Protein AF-Q7RRM2-F1 (afdb_monomer_lite)

InterPro domains:
  IPR007378 Tic22-like [PF04278] (5-130)
  IPR007378 Tic22-like [PTHR33926] (2-140)

Foldseek 3Di:
DEPDVVVVVVVLVVCCVVPVPPPVVPDDDDDDDPVVLVVLQVVLVVVVVVCVVDVVDPDPRDHRDYQEDPVLLVVQVVQDDPVVNVVAGQKKKWWPPDWDDDPNDTDTDIHSDPVVRVVSCVVVVPDDTRMDIDRPVCVVVVVVD

Structure (mmCIF, N/CA/C/O backbone):
data_AF-Q7RRM2-F1
#
_entry.id   AF-Q7RRM2-F1
#
loop_
_atom_site.group_PDB
_atom_site.id
_atom_site.type_symbol
_atom_site.label_atom_id
_atom_site.label_alt_id
_atom_site.label_comp_id
_atom_site.label_asym_id
_atom_site.label_entity_id
_atom_site.label_seq_id
_atom_site.pdbx_PDB_ins_code
_atom_site.Cartn_x
_atom_site.Cartn_y
_atom_site.Cartn_z
_atom_site.occupancy
_atom_site.B_iso_or_equiv
_atom_site.auth_seq_id
_atom_site.auth_comp_id
_atom_site.auth_asym_id
_atom_site.auth_atom_id
_atom_site.pdbx_PDB_model_num
ATOM 1 N N . MET A 1 1 ? 5.636 -0.239 -10.708 1.00 95.94 1 MET A N 1
ATOM 2 C CA . MET A 1 1 ? 4.200 -0.514 -10.466 1.00 95.94 1 MET A CA 1
ATOM 3 C C . MET A 1 1 ? 3.727 0.419 -9.365 1.00 95.94 1 MET A C 1
ATOM 5 O O . MET A 1 1 ? 4.464 0.574 -8.400 1.00 95.94 1 MET A O 1
ATOM 9 N N . PHE A 1 2 ? 2.560 1.048 -9.496 1.00 96.00 2 PHE A N 1
ATOM 10 C CA . PHE A 1 2 ? 2.057 2.030 -8.525 1.00 96.00 2 PHE A CA 1
ATOM 11 C C . PHE A 1 2 ? 0.774 1.527 -7.870 1.00 96.00 2 PHE A C 1
ATOM 13 O O . PHE A 1 2 ? -0.101 1.030 -8.573 1.00 96.00 2 PHE A O 1
ATOM 20 N N . LEU A 1 3 ? 0.660 1.682 -6.547 1.00 94.19 3 LEU A N 1
ATOM 21 C CA . LEU A 1 3 ? -0.600 1.450 -5.830 1.00 94.19 3 LEU A CA 1
ATOM 22 C C . LEU A 1 3 ? -1.598 2.601 -6.019 1.00 94.19 3 LEU A C 1
ATOM 24 O O . LEU A 1 3 ? -2.795 2.393 -5.867 1.00 94.19 3 LEU A O 1
ATOM 28 N N . CYS A 1 4 ? -1.117 3.801 -6.363 1.00 94.69 4 CYS A N 1
ATOM 29 C CA . CYS A 1 4 ? -1.947 4.970 -6.628 1.00 94.69 4 CYS A CA 1
ATOM 30 C C . CYS A 1 4 ? -1.897 5.345 -8.122 1.00 94.69 4 CYS A C 1
ATOM 32 O O . CYS A 1 4 ? -0.810 5.629 -8.637 1.00 94.69 4 CYS A O 1
ATOM 34 N N . PRO A 1 5 ? -3.041 5.402 -8.829 1.00 93.94 5 PRO A N 1
ATOM 35 C CA . PRO A 1 5 ? -3.067 5.748 -10.250 1.00 93.94 5 PRO A CA 1
ATOM 36 C C . PRO A 1 5 ? -2.565 7.172 -10.520 1.00 93.94 5 PRO A C 1
ATOM 38 O O . PRO A 1 5 ? -1.837 7.375 -11.488 1.00 93.94 5 PRO A O 1
ATOM 41 N N . ASN A 1 6 ? -2.843 8.130 -9.628 1.00 94.75 6 ASN A N 1
ATOM 42 C CA . ASN A 1 6 ? -2.397 9.522 -9.780 1.00 94.75 6 ASN A CA 1
ATOM 43 C C . ASN A 1 6 ? -0.86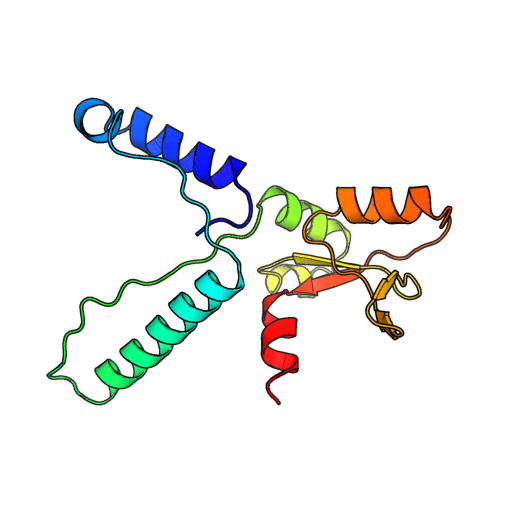4 9.640 -9.790 1.00 94.75 6 ASN A C 1
ATOM 45 O O . ASN A 1 6 ? -0.299 10.514 -10.437 1.00 94.75 6 ASN A O 1
ATOM 49 N N . GLU A 1 7 ? -0.157 8.757 -9.081 1.00 95.12 7 GLU A N 1
ATOM 50 C CA . GLU A 1 7 ? 1.308 8.737 -9.095 1.00 95.12 7 GLU A CA 1
ATOM 51 C C . GLU A 1 7 ? 1.863 8.160 -10.395 1.00 95.12 7 GLU A C 1
ATOM 53 O O . GLU A 1 7 ? 2.869 8.654 -10.904 1.00 95.12 7 GLU A O 1
ATOM 58 N N . ALA A 1 8 ? 1.189 7.151 -10.950 1.00 96.06 8 ALA A N 1
ATOM 59 C CA . ALA A 1 8 ? 1.521 6.625 -12.266 1.00 96.06 8 ALA A CA 1
ATOM 60 C C . ALA A 1 8 ? 1.289 7.683 -13.354 1.00 96.06 8 ALA A C 1
ATOM 62 O O . ALA A 1 8 ? 2.124 7.840 -14.243 1.00 96.06 8 ALA A O 1
ATOM 63 N N . GLU A 1 9 ? 0.193 8.438 -13.256 1.00 95.06 9 GLU A N 1
ATOM 64 C CA . GLU A 1 9 ? -0.119 9.552 -14.151 1.00 95.06 9 GLU A CA 1
ATOM 65 C C . GLU A 1 9 ? 0.905 10.686 -14.033 1.00 95.06 9 GLU A C 1
ATOM 67 O O . GLU A 1 9 ? 1.393 11.185 -15.045 1.00 95.06 9 GLU A O 1
ATOM 72 N N . ASN A 1 10 ? 1.311 11.047 -12.813 1.00 95.38 10 ASN A N 1
ATOM 73 C CA . ASN A 1 10 ? 2.368 12.035 -12.599 1.00 95.38 10 ASN A CA 1
ATOM 74 C C . ASN A 1 10 ? 3.679 11.614 -13.278 1.00 95.38 10 ASN A C 1
ATOM 76 O O . ASN A 1 10 ? 4.267 12.412 -14.007 1.00 95.38 10 ASN A O 1
ATOM 80 N N . MET A 1 11 ? 4.100 10.354 -13.116 1.00 93.38 11 MET A N 1
ATOM 81 C CA . MET A 1 11 ? 5.290 9.831 -13.798 1.00 93.38 11 MET A CA 1
ATOM 82 C C . MET A 1 11 ? 5.124 9.849 -15.326 1.00 93.38 11 MET A C 1
ATOM 84 O O . MET A 1 11 ? 6.045 10.228 -16.046 1.00 93.38 11 MET A O 1
ATOM 88 N N . LEU A 1 12 ? 3.949 9.471 -15.839 1.00 92.25 12 LEU A N 1
ATOM 89 C CA . LEU A 1 12 ? 3.643 9.518 -17.271 1.00 92.25 12 LEU A CA 1
ATOM 90 C C . LEU A 1 12 ? 3.791 10.944 -17.823 1.00 92.25 12 LEU A C 1
ATOM 92 O O . LEU A 1 12 ? 4.444 11.159 -18.844 1.00 92.25 12 LEU A O 1
ATOM 96 N N . ASN A 1 13 ? 3.239 11.925 -17.109 1.00 91.50 13 ASN A N 1
ATOM 97 C CA . ASN A 1 13 ? 3.313 13.338 -17.462 1.00 91.50 13 ASN A CA 1
ATOM 98 C C . ASN A 1 13 ? 4.756 13.863 -17.445 1.00 91.50 13 ASN A C 1
ATOM 100 O O . ASN A 1 13 ? 5.133 14.643 -18.319 1.00 91.50 13 ASN A O 1
ATOM 104 N N . GLU A 1 14 ? 5.584 13.423 -16.496 1.00 92.00 14 GLU A N 1
ATOM 105 C CA . GLU A 1 14 ? 7.017 13.744 -16.458 1.00 92.00 14 GLU A CA 1
ATOM 106 C C . GLU A 1 14 ? 7.780 13.153 -17.658 1.00 92.00 14 GLU A C 1
ATOM 108 O O . GLU A 1 14 ? 8.599 13.844 -18.274 1.00 92.00 14 GLU A O 1
ATOM 113 N N . ILE A 1 15 ? 7.468 11.918 -18.066 1.00 89.75 15 ILE A N 1
ATOM 114 C CA . ILE A 1 15 ? 8.049 11.288 -19.266 1.00 89.75 15 ILE A CA 1
ATOM 115 C C . ILE A 1 15 ? 7.660 12.061 -20.536 1.00 89.75 15 ILE A C 1
ATOM 117 O O . ILE A 1 15 ? 8.503 12.321 -21.396 1.00 89.75 15 ILE A O 1
ATOM 121 N N . ILE A 1 16 ? 6.395 12.474 -20.658 1.00 88.81 16 ILE A N 1
ATOM 122 C CA . ILE A 1 16 ? 5.915 13.266 -21.802 1.00 88.81 16 ILE A CA 1
ATOM 123 C C . ILE A 1 16 ? 6.587 14.641 -21.844 1.00 88.81 16 ILE A C 1
ATOM 125 O O . ILE A 1 16 ? 6.942 15.113 -22.923 1.00 88.81 16 ILE A O 1
ATOM 129 N N . LYS A 1 17 ? 6.774 15.293 -20.692 1.00 88.12 17 LYS A N 1
ATOM 130 C CA . LYS A 1 17 ? 7.449 16.597 -20.613 1.00 88.12 17 LYS A CA 1
ATOM 131 C C . LYS A 1 17 ? 8.921 16.513 -21.017 1.00 88.12 17 LYS A C 1
ATOM 133 O O . LYS A 1 17 ? 9.407 17.421 -21.680 1.00 88.12 17 LYS A O 1
ATOM 138 N N . SER A 1 18 ? 9.608 15.437 -20.640 1.00 86.44 18 SER A N 1
ATOM 139 C CA . SER A 1 18 ? 11.044 15.258 -20.893 1.00 86.44 18 SER A CA 1
ATOM 140 C C . SER A 1 18 ? 11.379 14.755 -22.302 1.00 86.44 18 SER A C 1
ATOM 142 O O . SER A 1 18 ? 12.399 15.158 -22.844 1.00 86.44 18 SER A O 1
ATOM 144 N N . ASN A 1 19 ? 10.531 13.921 -22.922 1.00 76.56 19 ASN A N 1
ATOM 145 C CA . ASN A 1 19 ? 10.798 13.285 -24.226 1.00 76.56 19 ASN A CA 1
ATOM 146 C C . ASN A 1 19 ? 9.560 13.271 -25.150 1.00 76.56 19 ASN A C 1
ATOM 148 O O . ASN A 1 19 ? 9.219 12.264 -25.781 1.00 76.56 19 ASN A O 1
ATOM 152 N N . GLY A 1 20 ? 8.854 14.402 -25.222 1.00 61.50 20 GLY A N 1
ATOM 153 C CA . GLY A 1 20 ? 7.512 14.500 -25.805 1.00 61.50 20 GLY A CA 1
ATOM 154 C C . GLY A 1 20 ? 7.361 14.082 -27.271 1.00 61.50 20 GLY A C 1
ATOM 155 O O . GLY A 1 20 ? 6.280 13.631 -27.640 1.00 61.50 20 GLY A O 1
ATOM 156 N N . MET A 1 21 ? 8.406 14.173 -28.105 1.00 66.25 21 MET A N 1
ATOM 157 C CA . MET A 1 21 ? 8.299 13.794 -29.525 1.00 66.25 21 MET A CA 1
ATOM 158 C C . MET A 1 21 ? 8.240 12.276 -29.758 1.00 66.25 21 MET A C 1
ATOM 160 O O . MET A 1 21 ? 7.554 11.843 -30.677 1.00 66.25 21 MET A O 1
ATOM 164 N N . GLN A 1 22 ? 8.901 11.458 -28.931 1.00 68.00 22 GLN A N 1
ATOM 165 C CA . GLN A 1 22 ? 8.932 9.996 -29.120 1.00 68.00 22 GLN A CA 1
ATOM 166 C C . GLN A 1 22 ? 7.799 9.267 -28.382 1.00 68.00 22 GLN A C 1
ATOM 168 O O . GLN A 1 22 ? 7.344 8.210 -28.822 1.00 68.00 22 GLN A O 1
ATOM 173 N N . ASN A 1 23 ? 7.316 9.836 -27.271 1.00 66.62 23 ASN A N 1
ATOM 174 C CA . ASN A 1 23 ? 6.461 9.103 -26.336 1.00 66.62 23 ASN A CA 1
ATOM 175 C C . ASN A 1 23 ? 4.986 9.526 -26.340 1.00 66.62 23 ASN A C 1
ATOM 177 O O . ASN A 1 23 ? 4.157 8.726 -25.921 1.00 66.62 23 ASN A O 1
ATOM 181 N N . ARG A 1 24 ? 4.617 10.721 -26.833 1.00 67.62 24 ARG A N 1
ATOM 182 C CA . ARG A 1 24 ? 3.261 11.298 -26.657 1.00 67.62 24 ARG A CA 1
ATOM 183 C C . ARG A 1 24 ? 2.088 10.380 -27.025 1.00 67.62 24 ARG A C 1
ATOM 185 O O . ARG A 1 24 ? 1.078 10.435 -26.338 1.00 67.62 24 ARG A O 1
ATOM 192 N N . ASN A 1 25 ? 2.229 9.537 -28.050 1.00 74.81 25 ASN A N 1
ATOM 193 C CA . ASN A 1 25 ? 1.161 8.636 -28.509 1.00 74.81 25 ASN A CA 1
ATOM 194 C C . ASN A 1 25 ? 1.416 7.152 -28.185 1.00 74.81 25 ASN A C 1
ATOM 196 O O . ASN A 1 25 ? 0.591 6.306 -28.518 1.00 74.81 25 ASN A O 1
ATOM 200 N N . ASN A 1 26 ? 2.545 6.830 -27.546 1.00 82.69 26 ASN A N 1
ATOM 201 C CA . ASN A 1 26 ? 3.027 5.453 -27.389 1.00 82.69 26 ASN A CA 1
ATOM 202 C C . ASN A 1 26 ? 3.033 4.963 -25.933 1.00 82.69 26 ASN A C 1
ATOM 204 O O . ASN A 1 26 ? 3.251 3.778 -25.689 1.00 82.69 26 ASN A O 1
ATOM 208 N N . ILE A 1 27 ? 2.791 5.849 -24.962 1.00 87.00 27 ILE A N 1
ATOM 209 C CA . ILE A 1 27 ? 2.745 5.502 -23.537 1.00 87.00 27 ILE A CA 1
ATOM 210 C C . ILE A 1 27 ? 1.330 5.677 -22.986 1.00 87.00 27 ILE A C 1
ATOM 212 O O . ILE A 1 27 ? 0.648 6.658 -23.272 1.00 87.00 27 ILE A O 1
ATOM 216 N N . LYS A 1 28 ? 0.885 4.714 -22.179 1.00 90.62 28 LYS A N 1
ATOM 217 C CA . LYS A 1 28 ? -0.414 4.745 -21.504 1.00 90.62 28 LYS A CA 1
ATOM 218 C C . LYS A 1 28 ? -0.317 4.112 -20.127 1.00 90.62 28 LYS A C 1
ATOM 220 O O . LYS A 1 28 ? 0.575 3.303 -19.868 1.00 90.62 28 LYS A O 1
ATOM 225 N N . LEU A 1 29 ? -1.274 4.437 -19.267 1.00 94.00 29 LEU A N 1
ATOM 226 C CA . LEU A 1 29 ? -1.476 3.693 -18.032 1.00 94.00 29 LEU A CA 1
ATOM 227 C C . LEU A 1 29 ? -2.079 2.324 -18.357 1.00 94.00 29 LEU A C 1
ATOM 229 O O . LEU A 1 29 ? -2.993 2.205 -19.173 1.00 94.00 29 LEU A O 1
ATOM 233 N N . TYR A 1 30 ? -1.552 1.290 -17.712 1.00 95.69 30 TYR A N 1
ATOM 234 C CA . TYR A 1 30 ? -2.065 -0.070 -17.788 1.00 95.69 30 TYR A CA 1
ATOM 235 C C . TYR A 1 30 ? -2.238 -0.601 -16.371 1.00 95.69 30 TYR A C 1
ATOM 237 O O . TYR A 1 30 ? -1.344 -0.447 -15.535 1.00 95.69 30 TYR A O 1
ATOM 245 N N . ASN A 1 31 ? -3.394 -1.197 -16.092 1.00 95.62 31 ASN A N 1
ATOM 246 C CA . ASN A 1 31 ? -3.710 -1.736 -14.781 1.00 95.62 31 ASN A CA 1
ATOM 247 C C . ASN A 1 31 ? -3.410 -3.238 -14.720 1.00 95.62 31 ASN A C 1
ATOM 249 O O . ASN A 1 31 ? -3.757 -4.019 -15.599 1.00 95.62 31 ASN A O 1
ATOM 253 N N . ILE A 1 32 ? -2.780 -3.641 -13.624 1.00 96.69 32 ILE A N 1
ATOM 254 C CA . ILE A 1 32 ? -2.672 -5.035 -13.198 1.00 96.69 32 ILE A CA 1
ATOM 255 C C . ILE A 1 32 ? -3.150 -5.115 -11.753 1.00 96.69 32 ILE A C 1
ATOM 257 O O . ILE A 1 32 ? -3.072 -4.133 -11.014 1.00 96.69 32 ILE A O 1
ATOM 261 N N . ASN A 1 33 ? -3.655 -6.275 -11.344 1.00 95.44 33 ASN A N 1
ATOM 262 C CA . ASN A 1 33 ? -4.057 -6.489 -9.959 1.00 95.44 33 ASN A CA 1
ATOM 263 C C . ASN A 1 33 ? -2.846 -6.835 -9.068 1.00 95.44 33 ASN A C 1
ATOM 265 O O . ASN A 1 33 ? -1.750 -7.147 -9.547 1.00 95.44 33 ASN A O 1
ATOM 269 N N . MET A 1 34 ? -3.057 -6.805 -7.749 1.00 92.88 34 MET A N 1
ATOM 270 C CA . MET A 1 34 ? -1.999 -7.100 -6.779 1.00 92.88 34 MET A CA 1
ATOM 271 C C . MET A 1 34 ? -1.515 -8.549 -6.811 1.00 92.88 34 MET A C 1
ATOM 273 O O . MET A 1 34 ? -0.345 -8.792 -6.524 1.00 92.88 34 MET A O 1
ATOM 277 N N . GLN A 1 35 ? -2.370 -9.495 -7.211 1.00 94.38 35 GLN A N 1
ATOM 278 C CA . GLN A 1 35 ? -1.958 -10.882 -7.417 1.00 94.38 35 GLN A CA 1
ATOM 279 C C . GLN A 1 35 ? -0.879 -10.965 -8.504 1.00 94.38 35 GLN A C 1
ATOM 281 O O . GLN A 1 35 ? 0.196 -11.511 -8.267 1.00 94.38 35 GLN A O 1
ATOM 286 N N . LYS A 1 36 ? -1.117 -10.344 -9.664 1.00 95.81 36 LYS A N 1
ATOM 287 C CA . LYS A 1 36 ? -0.151 -10.343 -10.762 1.00 95.81 36 LYS A CA 1
ATOM 288 C C . LYS A 1 36 ? 1.129 -9.596 -10.397 1.00 95.81 36 LYS A C 1
ATOM 290 O O . LYS A 1 36 ? 2.218 -10.044 -10.743 1.00 95.81 36 LYS A O 1
ATOM 295 N N . ALA A 1 37 ? 1.015 -8.481 -9.674 1.00 94.56 37 ALA A N 1
ATOM 296 C CA . ALA A 1 37 ? 2.179 -7.758 -9.168 1.00 94.56 37 ALA A CA 1
ATOM 297 C C . ALA A 1 37 ? 3.036 -8.633 -8.233 1.00 94.56 37 ALA A C 1
ATOM 299 O O . ALA A 1 37 ? 4.259 -8.641 -8.356 1.00 94.56 37 ALA A O 1
ATOM 300 N N . TYR A 1 38 ? 2.407 -9.403 -7.338 1.00 92.50 38 TYR A N 1
ATOM 301 C CA . TYR A 1 38 ? 3.103 -10.339 -6.454 1.00 92.50 38 TYR A CA 1
ATOM 302 C C . TYR A 1 38 ? 3.811 -11.457 -7.232 1.00 92.50 38 TYR A C 1
ATOM 304 O O . TYR A 1 38 ? 4.977 -11.742 -6.959 1.00 92.50 38 TYR A O 1
ATOM 312 N N . GLU A 1 39 ? 3.151 -12.045 -8.233 1.00 94.19 39 GLU A N 1
ATOM 313 C CA . GLU A 1 39 ? 3.750 -13.062 -9.108 1.00 94.19 39 GLU A CA 1
ATOM 314 C C . GLU A 1 39 ? 5.019 -12.548 -9.802 1.00 94.19 39 GLU A C 1
ATOM 316 O O . GLU A 1 39 ? 6.046 -13.220 -9.754 1.00 94.19 39 GLU A O 1
ATOM 321 N N . LEU A 1 40 ? 4.982 -11.336 -10.369 1.00 94.50 40 LEU A N 1
ATOM 322 C CA . LEU A 1 40 ? 6.130 -10.714 -11.044 1.00 94.50 40 LEU A CA 1
ATOM 323 C C . LEU A 1 40 ? 7.310 -10.462 -10.089 1.00 94.50 40 LEU A C 1
ATOM 325 O O . LEU A 1 40 ? 8.469 -10.686 -10.440 1.00 94.50 40 LEU A O 1
ATOM 329 N N . ILE A 1 41 ? 7.030 -10.011 -8.861 1.00 92.38 41 ILE A N 1
ATOM 330 C CA . ILE A 1 41 ? 8.063 -9.805 -7.833 1.00 92.38 41 ILE A CA 1
ATOM 331 C C . ILE A 1 41 ? 8.669 -11.148 -7.407 1.00 92.38 41 ILE A C 1
ATOM 333 O O . ILE A 1 41 ? 9.887 -11.264 -7.263 1.00 92.38 41 ILE A O 1
ATOM 337 N N . LYS A 1 42 ? 7.836 -12.176 -7.218 1.00 91.31 42 LYS A N 1
ATOM 338 C CA . LYS A 1 42 ? 8.281 -13.521 -6.836 1.00 91.31 42 LYS A CA 1
ATOM 339 C C . LYS A 1 42 ? 9.127 -14.170 -7.933 1.00 91.31 42 LYS A C 1
ATOM 341 O O . LYS A 1 42 ? 10.157 -14.769 -7.628 1.00 91.31 42 LYS A O 1
ATOM 346 N N . GLU A 1 43 ? 8.724 -14.018 -9.191 1.00 91.50 43 GLU A N 1
ATOM 347 C CA . GLU A 1 43 ? 9.471 -14.484 -10.361 1.00 91.50 43 GLU A CA 1
ATOM 348 C C . GLU A 1 43 ? 10.855 -13.830 -10.431 1.00 91.50 43 GLU A C 1
ATOM 350 O O . GLU A 1 43 ? 11.854 -14.538 -10.551 1.00 91.50 43 GLU A O 1
ATOM 355 N N . PHE A 1 44 ? 10.941 -12.507 -10.247 1.00 91.31 44 PHE A N 1
ATOM 356 C CA . PHE A 1 44 ? 12.221 -11.796 -10.159 1.00 91.31 44 PHE A CA 1
ATOM 357 C C . PHE A 1 44 ? 13.154 -12.422 -9.110 1.00 91.31 44 PHE A C 1
ATOM 359 O O . PHE A 1 44 ? 14.316 -12.706 -9.408 1.00 91.31 44 PHE A O 1
ATOM 366 N N . MET A 1 45 ? 12.650 -12.677 -7.896 1.00 89.06 45 MET A N 1
ATOM 367 C CA . MET A 1 45 ? 13.445 -13.272 -6.812 1.00 89.06 45 MET A CA 1
ATOM 368 C C . MET A 1 45 ? 13.933 -14.683 -7.166 1.00 89.06 45 MET A C 1
ATOM 370 O O . MET A 1 45 ? 15.071 -15.043 -6.863 1.00 89.06 45 MET A O 1
ATOM 374 N N . HIS A 1 46 ? 13.090 -15.479 -7.829 1.00 89.75 46 HIS A N 1
ATOM 375 C CA . HIS A 1 46 ? 13.447 -16.820 -8.284 1.00 89.75 46 HIS A CA 1
ATOM 376 C C . HIS A 1 46 ? 14.545 -16.788 -9.355 1.00 89.75 46 HIS A C 1
ATOM 378 O O . HIS A 1 46 ? 15.563 -17.465 -9.209 1.00 89.75 46 HIS A O 1
ATOM 384 N N . LEU A 1 47 ? 14.382 -15.955 -10.387 1.00 88.88 47 LEU A N 1
ATOM 385 C CA . LEU A 1 47 ? 15.364 -15.803 -11.462 1.00 88.88 47 LEU A CA 1
ATOM 386 C C . LEU A 1 47 ? 16.705 -15.282 -10.935 1.00 88.88 47 LEU A C 1
ATOM 388 O O . LEU A 1 47 ? 17.755 -15.756 -11.365 1.00 88.88 47 LEU A O 1
ATOM 392 N N . LYS A 1 48 ? 16.682 -14.362 -9.962 1.00 87.62 48 LYS A N 1
ATOM 393 C CA . LYS A 1 48 ? 17.902 -13.871 -9.306 1.00 87.62 48 LYS A CA 1
ATOM 394 C C . LYS A 1 48 ? 18.623 -14.956 -8.516 1.00 87.62 48 LYS A C 1
ATOM 396 O O . LYS A 1 48 ? 19.849 -15.014 -8.547 1.00 87.62 48 LYS A O 1
ATOM 401 N N . LYS A 1 49 ? 17.884 -15.844 -7.846 1.00 88.06 49 LYS A N 1
ATOM 402 C CA . LYS A 1 49 ? 18.473 -17.001 -7.162 1.00 88.06 49 LYS A CA 1
ATOM 403 C C . LYS A 1 49 ? 19.158 -17.946 -8.155 1.00 88.06 49 LYS A C 1
ATOM 405 O O . LYS A 1 49 ? 20.277 -18.372 -7.891 1.00 88.06 49 LYS A O 1
ATOM 410 N N . LEU A 1 50 ? 18.532 -18.227 -9.297 1.00 86.62 50 LEU A N 1
ATOM 411 C CA . LEU A 1 50 ? 19.124 -19.075 -10.338 1.00 86.62 50 LEU A CA 1
ATOM 412 C C . LEU A 1 50 ? 20.395 -18.462 -10.945 1.00 86.62 50 LEU A C 1
ATOM 414 O O . LEU A 1 50 ? 21.389 -19.166 -11.089 1.00 86.62 50 LEU A O 1
ATOM 418 N N . GLU A 1 51 ? 20.394 -17.157 -11.231 1.00 85.81 51 GLU A N 1
ATOM 419 C CA . GLU A 1 51 ? 21.582 -16.428 -11.709 1.00 85.81 51 GLU A CA 1
ATOM 420 C C . GLU A 1 51 ? 22.735 -16.495 -10.693 1.00 85.81 51 GLU A C 1
ATOM 422 O O . GLU A 1 51 ? 23.882 -16.713 -11.067 1.00 85.81 51 GLU A O 1
ATOM 427 N N . SER A 1 52 ? 22.444 -16.399 -9.389 1.00 84.25 52 SER A N 1
ATOM 428 C CA . SER A 1 52 ? 23.480 -16.529 -8.352 1.00 84.25 52 SER A CA 1
ATOM 429 C C . SER A 1 52 ? 24.078 -17.937 -8.236 1.00 84.25 52 SER A C 1
ATOM 431 O O . SER A 1 52 ? 25.183 -18.090 -7.725 1.00 84.25 52 SER A O 1
ATOM 433 N N . GLN A 1 53 ? 23.350 -18.961 -8.690 1.00 84.44 53 GLN A N 1
ATOM 434 C CA . GLN A 1 53 ? 23.775 -20.362 -8.637 1.00 84.44 53 GLN A CA 1
ATOM 435 C C . GLN A 1 53 ? 24.508 -20.807 -9.910 1.00 84.44 53 GLN A C 1
ATOM 437 O O . GLN A 1 53 ? 25.270 -21.766 -9.848 1.00 84.44 53 GLN A O 1
ATOM 442 N N . ASN A 1 54 ? 24.311 -20.111 -11.034 1.00 78.00 54 ASN A N 1
ATOM 443 C CA . ASN A 1 54 ? 24.952 -20.393 -12.317 1.00 78.00 54 ASN A CA 1
ATOM 444 C C . ASN A 1 54 ? 25.476 -19.093 -12.940 1.00 78.00 54 ASN A C 1
ATOM 446 O O . ASN A 1 54 ? 24.737 -18.383 -13.622 1.00 78.00 54 ASN A O 1
ATOM 450 N N . SER A 1 55 ? 26.768 -18.812 -12.748 1.00 67.31 55 SER A N 1
ATOM 451 C CA . SER A 1 55 ? 27.433 -17.584 -13.217 1.00 67.31 55 SER A CA 1
ATOM 452 C C . SER A 1 55 ? 27.405 -17.380 -14.735 1.00 67.31 55 SER A C 1
ATOM 454 O O . SER A 1 55 ? 27.565 -16.252 -15.201 1.00 67.31 55 SER A O 1
ATOM 456 N N . ASP A 1 56 ? 27.186 -18.450 -15.500 1.00 68.69 56 ASP A N 1
ATOM 457 C CA . ASP A 1 56 ? 27.126 -18.411 -16.964 1.00 68.69 56 ASP A CA 1
ATOM 458 C C . ASP A 1 56 ? 25.757 -17.948 -17.494 1.00 68.69 56 ASP A C 1
ATOM 460 O O . ASP A 1 56 ? 25.620 -17.601 -18.668 1.00 68.69 56 ASP A O 1
ATOM 464 N N . ILE A 1 57 ? 24.734 -17.887 -16.632 1.00 66.88 57 ILE A N 1
ATOM 465 C CA . ILE A 1 57 ? 23.385 -17.447 -16.991 1.00 66.88 57 ILE A CA 1
ATOM 466 C C . ILE A 1 57 ? 23.239 -15.957 -16.660 1.00 66.88 57 ILE A C 1
ATOM 468 O O . ILE A 1 57 ? 22.787 -15.588 -15.579 1.00 66.88 57 ILE A O 1
ATOM 472 N N . LYS A 1 58 ? 23.568 -15.078 -17.614 1.00 67.25 58 LYS A N 1
ATOM 473 C CA . LYS A 1 58 ? 23.178 -13.658 -17.547 1.00 67.25 58 LYS A CA 1
ATOM 474 C C . LYS A 1 58 ? 21.746 -13.492 -18.040 1.00 67.25 58 LYS A C 1
ATOM 476 O O . LYS A 1 58 ? 21.504 -13.318 -19.233 1.00 67.25 58 LYS A O 1
ATOM 481 N N . ASN A 1 59 ? 20.790 -13.529 -17.120 1.00 67.31 59 ASN A N 1
ATOM 482 C CA . ASN A 1 59 ? 19.399 -13.243 -17.448 1.00 67.31 59 ASN A CA 1
ATOM 483 C C . ASN A 1 59 ? 19.176 -11.718 -17.492 1.00 67.31 59 ASN A C 1
ATOM 485 O O . ASN A 1 59 ? 19.564 -10.995 -16.576 1.00 67.31 59 ASN A O 1
A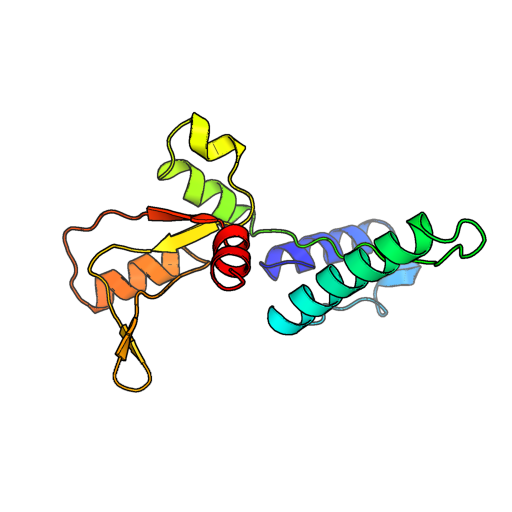TOM 489 N N . ASN A 1 60 ? 18.482 -11.212 -18.517 1.00 77.75 60 ASN A N 1
ATOM 490 C CA . ASN A 1 60 ? 17.957 -9.838 -18.526 1.00 77.75 60 ASN A CA 1
ATOM 491 C C . ASN A 1 60 ? 16.737 -9.753 -17.588 1.00 77.75 60 ASN A C 1
ATOM 493 O O . ASN A 1 60 ? 15.587 -9.738 -18.025 1.00 77.75 60 ASN A O 1
ATOM 497 N N . ILE A 1 61 ? 16.981 -9.776 -16.275 1.00 83.81 61 ILE A N 1
ATOM 498 C CA . ILE A 1 61 ? 15.919 -9.831 -15.264 1.00 83.81 61 ILE A CA 1
ATOM 499 C C . ILE A 1 61 ? 15.399 -8.420 -14.966 1.00 83.81 61 ILE A C 1
ATOM 501 O O . ILE A 1 61 ? 16.139 -7.553 -14.499 1.00 83.81 61 ILE A O 1
ATOM 505 N N . VAL A 1 62 ? 14.097 -8.208 -15.161 1.00 90.38 62 VAL A N 1
ATOM 506 C CA . VAL A 1 62 ? 13.412 -6.958 -14.802 1.00 90.38 62 VAL A CA 1
ATOM 507 C C . VAL A 1 62 ? 13.115 -6.925 -13.303 1.00 90.38 62 VAL A C 1
ATOM 509 O O . VAL A 1 62 ? 12.425 -7.797 -12.777 1.00 90.38 62 VAL A O 1
ATOM 512 N N . TYR A 1 63 ? 13.593 -5.889 -12.609 1.00 91.75 63 TYR A N 1
ATOM 513 C CA . TYR A 1 63 ? 13.227 -5.635 -11.215 1.00 91.75 63 TYR A CA 1
ATOM 514 C C . TYR A 1 63 ? 11.885 -4.902 -11.118 1.00 91.75 63 TYR A C 1
ATOM 516 O O . TYR A 1 63 ? 11.775 -3.700 -11.376 1.00 91.75 63 TYR A O 1
ATOM 524 N N . TRP A 1 64 ? 10.850 -5.629 -10.705 1.00 93.56 64 TRP A N 1
ATOM 525 C CA . TRP A 1 64 ? 9.501 -5.094 -10.545 1.00 93.56 64 TRP A CA 1
ATOM 526 C C . TRP A 1 64 ? 9.340 -4.355 -9.211 1.00 93.56 64 TRP A C 1
ATOM 528 O O . TRP A 1 64 ? 8.942 -4.929 -8.202 1.00 93.56 64 TRP A O 1
ATOM 538 N N . LYS A 1 65 ? 9.615 -3.046 -9.193 1.00 93.25 65 LYS A N 1
ATOM 539 C CA . LYS A 1 65 ? 9.419 -2.217 -7.992 1.00 93.25 65 LYS A CA 1
ATOM 540 C C . LYS A 1 65 ? 7.948 -1.827 -7.804 1.00 93.25 65 LYS A C 1
ATOM 542 O O . LYS A 1 65 ? 7.341 -1.220 -8.697 1.00 93.25 65 LYS A O 1
ATOM 547 N N . LEU A 1 66 ? 7.390 -2.130 -6.632 1.00 93.25 66 LEU A N 1
ATOM 548 C CA . LEU A 1 66 ? 6.084 -1.638 -6.187 1.00 93.25 66 LEU A CA 1
ATOM 549 C C . LEU A 1 66 ? 6.252 -0.319 -5.421 1.00 93.25 66 LEU A C 1
ATOM 551 O O . LEU A 1 66 ? 7.118 -0.211 -4.555 1.00 93.25 66 LEU A O 1
ATOM 555 N N . ILE A 1 67 ? 5.432 0.678 -5.749 1.00 94.81 67 ILE A N 1
ATOM 556 C CA . ILE A 1 67 ? 5.464 2.014 -5.150 1.00 94.81 67 ILE A CA 1
ATOM 557 C C . ILE A 1 67 ? 4.184 2.222 -4.325 1.00 94.81 67 ILE A C 1
ATOM 559 O O . ILE A 1 67 ? 3.091 2.104 -4.892 1.00 94.81 67 ILE A O 1
ATOM 563 N N . PRO A 1 68 ? 4.293 2.498 -3.010 1.00 93.50 68 PRO A N 1
ATOM 564 C CA . PRO A 1 68 ? 3.142 2.821 -2.176 1.00 93.50 68 PRO A CA 1
ATOM 565 C C . PRO A 1 68 ? 2.607 4.216 -2.501 1.00 93.50 68 PRO A C 1
ATOM 567 O O . PRO A 1 68 ? 3.364 5.084 -2.927 1.00 93.50 68 PRO A O 1
ATOM 570 N N . SER A 1 69 ? 1.325 4.447 -2.209 1.00 95.62 69 SER A N 1
ATOM 571 C CA . SER A 1 69 ? 0.736 5.787 -2.277 1.00 95.62 69 SER A CA 1
ATOM 572 C C . SER A 1 69 ? 1.463 6.732 -1.318 1.00 95.62 69 SER A C 1
ATOM 574 O O . SER A 1 69 ? 1.386 6.546 -0.101 1.00 95.62 69 SER A O 1
ATOM 576 N N . LYS A 1 70 ? 2.128 7.776 -1.830 1.00 94.88 70 LYS A N 1
ATOM 577 C CA . LYS A 1 70 ? 2.794 8.811 -1.016 1.00 94.88 70 LYS A CA 1
ATOM 578 C C . LYS A 1 70 ? 1.827 9.459 -0.030 1.00 94.88 70 LYS A C 1
ATOM 580 O O . LYS A 1 70 ? 2.192 9.686 1.121 1.00 94.88 70 LYS A O 1
ATOM 585 N N . ARG A 1 71 ? 0.583 9.716 -0.459 1.00 96.12 71 ARG A N 1
ATOM 586 C CA . ARG A 1 71 ? -0.463 10.287 0.404 1.00 96.12 71 ARG A CA 1
ATOM 587 C C . ARG A 1 71 ? -0.741 9.374 1.595 1.00 96.12 71 ARG A C 1
ATOM 589 O O . ARG A 1 71 ? -0.749 9.837 2.730 1.00 96.12 71 ARG A O 1
ATOM 596 N N . GLN A 1 72 ? -0.917 8.077 1.349 1.00 96.94 72 GLN A N 1
ATOM 597 C CA . GLN A 1 72 ? -1.231 7.133 2.421 1.00 96.94 72 GLN A CA 1
ATOM 598 C C . GLN A 1 72 ? -0.024 6.810 3.297 1.00 96.94 72 GLN A C 1
ATOM 600 O O . GLN A 1 72 ? -0.178 6.667 4.507 1.00 96.94 72 GLN A O 1
ATOM 605 N N . ALA A 1 73 ? 1.184 6.795 2.728 1.00 94.94 73 ALA A N 1
ATOM 606 C CA . ALA A 1 73 ? 2.420 6.742 3.500 1.00 94.94 73 ALA A CA 1
ATOM 607 C C . ALA A 1 73 ? 2.494 7.912 4.490 1.00 94.94 73 ALA A C 1
ATOM 609 O O . ALA A 1 73 ? 2.714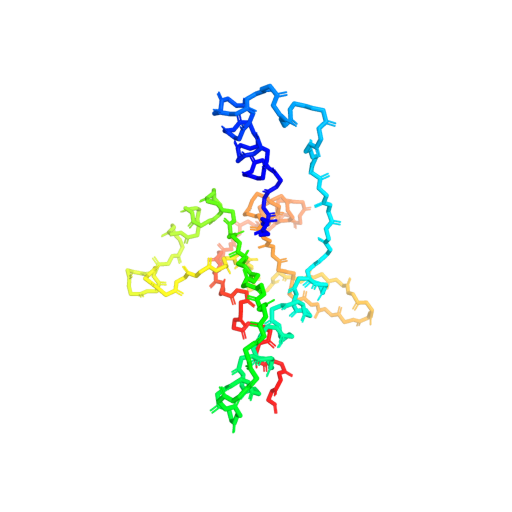 7.683 5.676 1.00 94.94 73 ALA A O 1
ATOM 610 N N . GLN A 1 74 ? 2.209 9.140 4.043 1.00 94.44 74 GLN A N 1
ATOM 611 C CA . GLN A 1 74 ? 2.179 10.318 4.911 1.00 94.44 74 GLN A CA 1
ATOM 612 C C . GLN A 1 74 ? 1.078 10.231 5.979 1.00 94.44 74 GLN A C 1
ATOM 614 O O . GLN A 1 74 ? 1.342 10.486 7.155 1.00 94.44 74 GLN A O 1
ATOM 619 N N . ASN A 1 75 ? -0.139 9.832 5.597 1.00 96.25 75 ASN A N 1
ATOM 620 C CA . ASN A 1 75 ? -1.261 9.664 6.525 1.00 96.25 75 ASN A CA 1
ATOM 621 C C . ASN A 1 75 ? -0.945 8.642 7.628 1.00 96.25 75 ASN A C 1
ATOM 623 O O . ASN A 1 75 ? -1.263 8.856 8.798 1.00 96.25 75 ASN A O 1
ATOM 627 N N . ALA A 1 76 ? -0.274 7.545 7.278 1.00 96.31 76 ALA A N 1
ATOM 628 C CA . ALA A 1 76 ? 0.098 6.494 8.214 1.00 96.31 76 ALA A CA 1
ATOM 629 C C . ALA A 1 76 ? 1.073 6.962 9.305 1.00 96.31 76 ALA A C 1
ATOM 631 O O . ALA A 1 76 ? 1.000 6.476 10.437 1.00 96.31 76 ALA A O 1
ATOM 632 N N . LEU A 1 77 ? 1.931 7.949 9.019 1.00 93.69 77 LEU A N 1
ATOM 633 C CA . LEU A 1 77 ? 2.881 8.490 9.999 1.00 93.69 77 LEU A CA 1
ATOM 634 C C . LEU A 1 77 ? 2.194 9.125 11.215 1.00 93.69 77 LEU A C 1
ATOM 636 O O . LEU A 1 77 ? 2.827 9.240 12.264 1.00 93.69 77 LEU A O 1
ATOM 640 N N . VAL A 1 78 ? 0.926 9.528 11.107 1.00 94.25 78 VAL A N 1
ATOM 641 C CA . VAL A 1 78 ? 0.149 10.090 12.226 1.00 94.25 78 VAL A CA 1
ATOM 642 C C . VAL A 1 78 ? -0.161 9.025 13.286 1.00 94.25 78 VAL A C 1
ATOM 644 O O . VAL A 1 78 ? -0.271 9.343 14.466 1.00 94.25 78 VAL A O 1
ATOM 647 N N . PHE A 1 79 ? -0.252 7.754 12.891 1.00 93.50 79 PHE A N 1
ATOM 648 C CA . PHE A 1 79 ? -0.706 6.658 13.756 1.00 93.50 79 PHE A CA 1
ATOM 649 C C . PHE A 1 79 ? 0.430 5.784 14.308 1.00 93.50 79 PHE A C 1
ATOM 651 O O . PHE A 1 79 ? 0.179 4.833 15.050 1.00 93.50 79 PHE A O 1
ATOM 658 N N . LEU A 1 80 ? 1.682 6.081 13.951 1.00 91.38 80 LEU A N 1
ATOM 659 C CA . LEU A 1 80 ? 2.849 5.276 14.310 1.00 91.38 80 LEU A CA 1
ATOM 660 C C . LEU A 1 80 ? 3.764 5.985 15.313 1.00 91.38 80 LEU A C 1
ATOM 662 O O . LEU A 1 80 ? 3.955 7.200 15.266 1.00 91.38 80 LEU A O 1
ATOM 666 N N . SER A 1 81 ? 4.392 5.206 16.197 1.00 87.81 81 SER A N 1
ATOM 667 C CA . SER A 1 81 ? 5.501 5.689 17.027 1.00 87.81 81 SER A CA 1
ATOM 668 C C . SER A 1 81 ? 6.753 5.916 16.177 1.00 87.81 81 SER A C 1
ATOM 670 O O . SER A 1 81 ? 6.903 5.299 15.126 1.00 87.81 81 SER A O 1
ATOM 672 N N . TYR A 1 82 ? 7.679 6.764 16.642 1.00 82.94 82 TYR A N 1
ATOM 673 C CA . TYR A 1 82 ? 8.895 7.127 15.896 1.00 82.94 82 TYR A CA 1
ATOM 674 C C . TYR A 1 82 ? 9.652 5.908 15.339 1.00 82.94 82 TYR A C 1
ATOM 676 O O . TYR A 1 82 ? 9.912 5.848 14.142 1.00 82.94 82 TYR A O 1
ATOM 684 N N . LYS A 1 83 ? 9.894 4.888 16.175 1.00 82.81 83 LYS A N 1
ATOM 685 C CA . LYS A 1 83 ? 10.569 3.645 15.764 1.00 82.81 83 LYS A CA 1
ATOM 686 C C . LYS A 1 83 ? 9.802 2.864 14.687 1.00 82.81 83 LYS A C 1
ATOM 688 O O . LYS A 1 83 ? 10.414 2.287 13.805 1.00 82.81 83 LYS A O 1
ATOM 693 N N . LYS A 1 84 ? 8.466 2.853 14.729 1.00 82.44 84 LYS A N 1
ATOM 694 C CA . LYS A 1 84 ? 7.656 2.136 13.730 1.00 82.44 84 LYS A CA 1
ATOM 695 C C . LYS A 1 84 ? 7.554 2.877 12.396 1.00 82.44 84 LYS A C 1
ATOM 697 O O . LYS A 1 84 ? 7.262 2.254 11.384 1.00 82.44 84 LYS A O 1
ATOM 702 N N . LYS A 1 85 ? 7.788 4.194 12.376 1.00 87.06 85 LYS A N 1
ATOM 703 C CA . LYS A 1 85 ? 7.749 4.993 11.141 1.00 87.06 85 LYS A CA 1
ATOM 704 C C . LYS A 1 85 ? 8.870 4.621 10.171 1.00 87.06 85 LYS A C 1
ATOM 706 O O . LYS A 1 85 ? 8.632 4.643 8.972 1.00 87.06 85 LYS A O 1
ATOM 711 N N . SER A 1 86 ? 10.060 4.271 10.669 1.00 83.75 86 SER A N 1
ATOM 712 C CA . SER A 1 86 ? 11.219 3.946 9.821 1.00 83.75 86 SER A CA 1
ATOM 713 C C . SER A 1 86 ? 11.093 2.620 9.071 1.00 83.75 86 SER A C 1
ATOM 715 O O . SER A 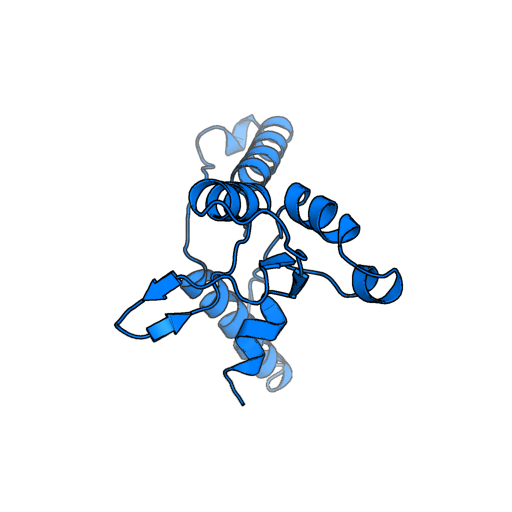1 86 ? 11.783 2.421 8.079 1.00 83.75 86 SER A O 1
ATOM 717 N N . GLU A 1 87 ? 10.230 1.718 9.538 1.00 85.38 87 GLU A N 1
ATOM 718 C CA . GLU A 1 87 ? 10.047 0.374 8.970 1.00 85.38 87 GLU A CA 1
ATOM 719 C C . GLU A 1 87 ? 8.798 0.276 8.075 1.00 85.38 87 GLU A C 1
ATOM 721 O O . GLU A 1 87 ? 8.577 -0.738 7.415 1.00 85.38 87 GLU A O 1
ATOM 726 N N . LEU A 1 88 ? 7.962 1.320 8.034 1.00 88.88 88 LEU A N 1
ATOM 727 C CA . LEU A 1 88 ? 6.724 1.314 7.263 1.00 88.88 88 LEU A CA 1
ATOM 728 C C . LEU A 1 88 ? 7.006 1.496 5.766 1.00 88.88 88 LEU A C 1
ATOM 730 O O . LEU A 1 88 ? 7.479 2.549 5.344 1.00 88.88 88 LEU A O 1
ATOM 734 N N . ILE A 1 89 ? 6.616 0.505 4.959 1.00 89.56 89 ILE A N 1
ATOM 735 C CA . ILE A 1 89 ? 6.755 0.565 3.496 1.00 89.56 89 ILE A CA 1
ATOM 736 C C . ILE A 1 89 ? 5.386 0.667 2.815 1.00 89.56 89 ILE A C 1
ATOM 738 O O . ILE A 1 89 ? 5.139 1.611 2.069 1.00 89.56 89 ILE A O 1
ATOM 742 N N . PHE A 1 90 ? 4.472 -0.269 3.084 1.00 93.94 90 PHE A N 1
ATOM 743 C CA . PHE A 1 90 ? 3.163 -0.327 2.428 1.00 93.94 90 PHE A CA 1
ATOM 744 C C . PHE A 1 90 ? 2.041 -0.236 3.468 1.00 93.94 90 PHE A C 1
ATOM 746 O O . PHE A 1 90 ? 1.643 -1.265 4.011 1.00 93.94 90 PHE A O 1
ATOM 753 N N . PRO A 1 91 ? 1.539 0.966 3.794 1.00 95.81 91 PRO A N 1
ATOM 754 C CA . PRO A 1 91 ? 0.546 1.124 4.847 1.00 95.81 91 PRO A CA 1
ATOM 755 C C . PRO A 1 91 ? -0.799 0.508 4.476 1.00 95.81 91 PRO A C 1
ATOM 757 O O . PRO A 1 91 ? -1.304 0.687 3.369 1.00 95.81 91 PRO A O 1
ATOM 760 N N . VAL A 1 92 ? -1.391 -0.157 5.461 1.00 97.25 92 VAL A N 1
ATOM 761 C CA . VAL A 1 92 ? -2.775 -0.624 5.450 1.00 97.25 92 VAL A CA 1
ATOM 762 C C . VAL A 1 92 ? -3.411 -0.254 6.782 1.00 97.25 92 VAL A C 1
ATOM 764 O O . VAL A 1 92 ? -2.813 -0.458 7.841 1.00 97.25 92 VAL A O 1
ATOM 767 N N . PHE A 1 93 ? -4.614 0.301 6.733 1.00 98.12 93 PHE A N 1
ATOM 768 C CA . PHE A 1 93 ? -5.338 0.834 7.877 1.00 98.12 93 PHE A CA 1
ATOM 769 C C . PHE A 1 93 ? -6.451 -0.112 8.317 1.00 98.12 93 PHE A C 1
ATOM 771 O O . PHE A 1 93 ? -7.145 -0.704 7.488 1.00 98.12 93 PHE A O 1
ATOM 778 N N . TYR A 1 94 ? -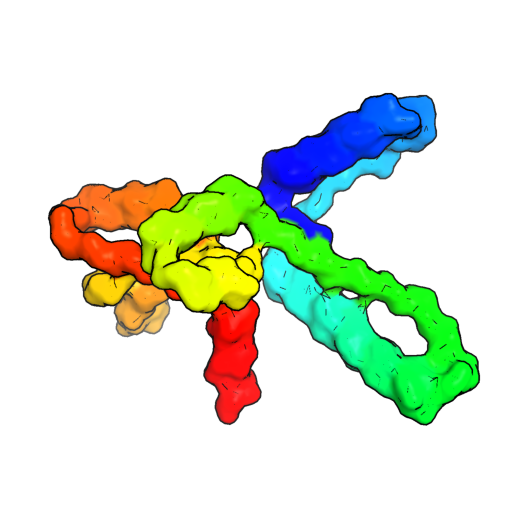6.647 -0.218 9.630 1.00 97.62 94 TYR A N 1
ATOM 779 C CA . TYR A 1 94 ? -7.735 -0.993 10.221 1.00 97.62 94 TYR A CA 1
ATOM 780 C C . TYR A 1 94 ? -8.111 -0.480 11.616 1.00 97.62 94 TYR A C 1
ATOM 782 O O . TYR A 1 94 ? -7.416 0.356 12.203 1.00 97.62 94 TYR A O 1
ATOM 790 N N . VAL A 1 95 ? -9.216 -0.998 12.152 1.00 97.38 95 VAL A N 1
ATOM 791 C CA . VAL A 1 95 ? -9.697 -0.751 13.517 1.00 97.38 95 VAL A CA 1
ATOM 792 C C . VAL A 1 95 ? -10.044 -2.090 14.164 1.00 97.38 95 VAL A C 1
ATOM 794 O O . VAL A 1 95 ? -10.769 -2.889 13.573 1.00 97.38 95 VAL A O 1
ATOM 797 N N . ASP A 1 96 ? -9.553 -2.335 15.382 1.00 93.19 96 ASP A N 1
ATOM 798 C CA . ASP A 1 96 ? -9.971 -3.506 16.165 1.00 93.19 96 ASP A CA 1
ATOM 799 C C . ASP A 1 96 ? -11.473 -3.451 16.454 1.00 93.19 96 ASP A C 1
ATOM 801 O O . ASP A 1 96 ? -12.010 -2.394 16.785 1.00 93.19 96 ASP A O 1
ATOM 805 N N . GLY A 1 97 ? -12.152 -4.595 16.396 1.00 90.69 97 GLY A N 1
ATOM 806 C CA . GLY A 1 97 ? -13.586 -4.651 16.682 1.00 90.69 97 GLY A CA 1
ATOM 807 C C . GLY A 1 97 ? -14.470 -4.142 15.539 1.00 90.69 97 GLY A C 1
ATOM 808 O O . GLY A 1 97 ? -15.691 -4.262 15.621 1.00 90.69 97 GLY A O 1
ATOM 809 N N . PHE A 1 98 ? -13.881 -3.616 14.460 1.00 94.62 98 PHE A N 1
ATOM 810 C CA . PHE A 1 98 ? -14.597 -3.306 13.233 1.00 94.62 98 PHE A CA 1
ATOM 811 C C . PHE A 1 98 ? -14.570 -4.524 12.311 1.00 94.62 98 PHE A C 1
ATOM 813 O O . PHE A 1 98 ? -13.509 -4.925 11.840 1.00 94.62 98 PHE A O 1
ATOM 820 N N . TYR A 1 99 ? -15.739 -5.115 12.065 1.00 93.81 99 TYR A N 1
ATOM 821 C CA . TYR A 1 99 ? -15.869 -6.326 11.260 1.00 93.81 99 TYR A CA 1
ATOM 822 C C . TYR A 1 99 ? -16.844 -6.135 10.102 1.00 93.81 99 TYR A C 1
ATOM 824 O O . TYR A 1 99 ? -17.851 -5.430 10.215 1.00 93.81 99 TYR A O 1
ATOM 832 N N . VAL A 1 100 ? -16.569 -6.828 9.001 1.00 93.00 100 VAL A N 1
ATOM 833 C CA . VAL A 1 100 ? -17.498 -7.012 7.883 1.00 93.00 100 VAL A CA 1
ATOM 834 C C . VAL A 1 100 ? -17.779 -8.498 7.700 1.00 93.00 100 VAL A C 1
ATOM 836 O O . VAL A 1 100 ? -16.904 -9.334 7.926 1.00 93.00 100 VAL A O 1
ATOM 839 N N . ASN A 1 101 ? -19.009 -8.835 7.315 1.00 92.06 101 ASN A N 1
ATOM 840 C CA . ASN A 1 101 ? -19.368 -10.217 7.024 1.00 92.06 101 ASN A CA 1
ATOM 841 C C . ASN A 1 101 ? -18.893 -10.577 5.611 1.00 92.06 101 ASN A C 1
ATOM 843 O O . ASN A 1 101 ? -19.217 -9.872 4.654 1.00 92.06 101 ASN A O 1
ATOM 847 N N . LYS A 1 102 ? -18.134 -11.664 5.492 1.00 90.06 102 LYS A N 1
ATOM 848 C CA . LYS A 1 102 ? -17.693 -12.243 4.227 1.00 90.06 102 LYS A CA 1
ATOM 849 C C . LYS A 1 102 ? -17.774 -13.762 4.324 1.00 90.06 102 LYS A C 1
ATOM 851 O O . LYS A 1 102 ? -17.220 -14.340 5.252 1.00 90.06 102 LYS A O 1
ATOM 856 N N . ASP A 1 103 ? -18.470 -14.395 3.382 1.00 86.75 103 ASP A N 1
ATOM 857 C CA . ASP A 1 103 ? -18.564 -15.858 3.263 1.00 86.75 103 ASP A CA 1
ATOM 858 C C . ASP A 1 103 ? -18.909 -16.569 4.589 1.00 86.75 103 ASP A C 1
ATOM 860 O O . ASP A 1 103 ? -18.352 -17.610 4.925 1.00 86.75 103 ASP A O 1
ATOM 864 N N . ARG A 1 104 ? -19.862 -15.999 5.346 1.00 87.00 104 ARG A N 1
ATOM 865 C CA . ARG A 1 104 ? -20.339 -16.469 6.668 1.00 87.00 104 ARG A CA 1
ATOM 866 C C . ARG A 1 104 ? -19.361 -16.283 7.834 1.00 87.00 104 ARG A C 1
ATOM 868 O O . ARG A 1 104 ? -19.680 -16.696 8.946 1.00 87.00 104 ARG A O 1
ATOM 875 N N . ALA A 1 105 ? -18.229 -15.620 7.624 1.00 91.44 105 ALA A N 1
ATOM 876 C CA . ALA A 1 105 ? -17.292 -15.245 8.674 1.00 91.44 105 ALA A CA 1
ATOM 877 C C . ALA A 1 105 ? -17.248 -13.724 8.865 1.00 91.44 105 ALA A C 1
ATOM 879 O O . ALA A 1 105 ? -17.445 -12.943 7.933 1.00 91.44 105 ALA A O 1
ATOM 880 N N . ASN A 1 106 ? -16.962 -13.293 10.092 1.00 92.94 106 ASN A N 1
ATOM 881 C CA . ASN A 1 106 ? -16.626 -11.901 10.365 1.00 92.94 106 ASN A CA 1
ATOM 882 C C . ASN A 1 106 ? -15.127 -11.716 10.138 1.00 92.94 106 ASN A C 1
ATOM 884 O O . ASN A 1 106 ? -14.319 -12.388 10.774 1.00 92.94 106 ASN A O 1
ATOM 888 N N . ILE A 1 107 ? -14.763 -10.801 9.244 1.00 94.25 107 ILE A N 1
ATOM 889 C CA . ILE A 1 107 ? -13.369 -10.465 8.948 1.00 94.25 107 ILE A CA 1
ATOM 890 C C . ILE A 1 107 ? -13.080 -9.022 9.340 1.00 94.25 107 ILE A C 1
ATOM 892 O O . ILE A 1 107 ? -13.973 -8.173 9.311 1.00 94.25 107 ILE A O 1
ATOM 896 N N . ILE A 1 108 ? -11.824 -8.739 9.681 1.00 94.62 108 ILE A N 1
ATOM 897 C CA . ILE A 1 108 ? -11.349 -7.369 9.879 1.00 94.62 108 ILE A CA 1
ATOM 898 C C . ILE A 1 108 ? -11.070 -6.783 8.488 1.00 94.62 108 ILE A C 1
ATOM 900 O O . ILE A 1 108 ? -10.187 -7.291 7.791 1.00 94.62 108 ILE A O 1
ATOM 904 N N . PRO A 1 109 ? -11.811 -5.754 8.044 1.00 95.62 109 PRO A N 1
ATOM 905 C CA . PRO A 1 109 ? -11.540 -5.109 6.773 1.00 95.62 109 PRO A CA 1
ATOM 906 C C . PRO A 1 109 ? -10.239 -4.306 6.861 1.00 95.62 109 PRO A C 1
ATOM 908 O O . PRO A 1 109 ? -9.974 -3.599 7.836 1.00 95.62 109 PRO A O 1
ATOM 911 N N . LEU A 1 110 ? -9.440 -4.423 5.807 1.00 97.06 110 LEU A N 1
ATOM 912 C CA . LEU A 1 110 ? -8.147 -3.777 5.655 1.00 97.06 110 LEU A CA 1
ATOM 913 C C . LEU A 1 110 ? -8.227 -2.777 4.501 1.00 97.06 110 LEU A C 1
ATOM 915 O O . LEU A 1 110 ? -8.636 -3.144 3.400 1.00 97.06 110 LEU A O 1
ATOM 919 N N . PHE A 1 111 ? -7.833 -1.530 4.747 1.00 97.50 111 PHE A N 1
ATOM 920 C CA . PHE A 1 111 ? -7.978 -0.437 3.786 1.00 97.50 111 PHE A CA 1
ATOM 921 C C . PHE A 1 111 ? -6.618 0.108 3.357 1.00 97.50 111 PHE A C 1
ATOM 923 O O . PHE A 1 111 ? -5.768 0.379 4.203 1.00 97.50 111 PHE A O 1
ATOM 930 N N . PHE A 1 112 ? -6.413 0.310 2.055 1.00 96.44 112 PHE A N 1
ATOM 931 C CA . PHE A 1 112 ? -5.237 1.033 1.557 1.00 96.44 112 PHE A CA 1
ATOM 932 C C . PHE A 1 112 ? -5.370 2.547 1.754 1.00 96.44 112 PHE A C 1
ATOM 934 O O . PHE A 1 112 ? -4.366 3.211 2.000 1.00 96.44 112 PHE A O 1
ATOM 941 N N . ASP A 1 113 ? -6.594 3.077 1.696 1.00 97.50 113 ASP A N 1
ATOM 942 C CA . ASP A 1 113 ? -6.896 4.490 1.903 1.00 97.50 113 ASP A CA 1
ATOM 943 C C . ASP A 1 113 ? -7.541 4.724 3.278 1.00 97.50 113 ASP A C 1
ATOM 945 O O . ASP A 1 113 ? -8.497 4.051 3.671 1.00 97.50 113 ASP A O 1
ATOM 949 N N . ILE A 1 114 ? -7.022 5.696 4.035 1.00 97.75 114 ILE A N 1
ATOM 950 C CA . ILE A 1 114 ? -7.571 6.038 5.356 1.00 97.75 114 ILE A CA 1
ATOM 951 C C . ILE A 1 114 ? -8.966 6.661 5.263 1.00 97.75 114 ILE A C 1
ATOM 953 O O . ILE A 1 114 ? -9.775 6.535 6.184 1.00 97.75 114 ILE A O 1
ATOM 957 N N . GLU A 1 115 ? -9.241 7.347 4.159 1.00 97.25 115 GLU A N 1
ATOM 958 C CA . GLU A 1 115 ? -10.524 7.961 3.858 1.00 97.25 115 GLU A CA 1
ATOM 959 C C . GLU A 1 115 ? -11.620 6.890 3.765 1.00 97.25 115 GLU A C 1
ATOM 961 O O . GLU A 1 115 ? -12.636 7.012 4.446 1.00 97.25 115 GLU A O 1
ATOM 966 N N . ASP A 1 116 ? -11.356 5.777 3.073 1.00 97.75 116 ASP A N 1
ATOM 967 C CA . ASP A 1 116 ? -12.295 4.654 2.965 1.00 97.75 116 ASP A CA 1
ATOM 968 C C . ASP A 1 116 ? -12.598 4.016 4.327 1.00 97.75 116 ASP A C 1
ATOM 970 O O . ASP A 1 116 ? -13.751 3.693 4.629 1.00 97.75 116 ASP A O 1
ATOM 974 N N . LEU A 1 117 ? -11.579 3.865 5.184 1.00 97.50 117 LEU A N 1
ATOM 975 C CA . LEU A 1 117 ? -11.770 3.369 6.548 1.00 97.50 117 LEU A CA 1
ATOM 976 C C . LEU A 1 117 ? -12.678 4.311 7.351 1.00 97.50 117 LEU A C 1
ATOM 978 O O . LEU A 1 117 ? -13.610 3.856 8.014 1.00 97.50 117 LEU A O 1
ATOM 982 N N . ARG A 1 118 ? -12.424 5.623 7.299 1.00 96.38 118 ARG A N 1
ATOM 983 C CA . ARG A 1 118 ? -13.236 6.625 8.007 1.00 96.38 118 ARG A CA 1
ATOM 984 C C . ARG A 1 118 ? -14.676 6.623 7.512 1.00 96.38 118 ARG A C 1
ATOM 986 O O . ARG A 1 118 ? -15.593 6.615 8.332 1.00 96.38 118 ARG A O 1
ATOM 993 N N . ASP A 1 119 ? -14.881 6.556 6.205 1.00 96.62 119 ASP A N 1
ATOM 994 C CA . ASP A 1 119 ? -16.211 6.493 5.606 1.00 96.62 119 ASP A CA 1
ATOM 995 C C . ASP A 1 119 ? -16.958 5.221 6.017 1.00 96.62 119 ASP A C 1
ATOM 997 O O . ASP A 1 119 ? -18.147 5.272 6.348 1.00 96.62 119 ASP A O 1
ATOM 1001 N N . ALA A 1 120 ? -16.268 4.079 6.064 1.00 96.19 120 ALA A N 1
ATOM 1002 C CA . ALA A 1 120 ? -16.842 2.817 6.514 1.00 96.19 120 ALA A CA 1
ATOM 1003 C C . ALA A 1 120 ? -17.252 2.858 8.000 1.00 96.19 120 ALA A C 1
ATOM 1005 O O . ALA A 1 120 ? -18.339 2.389 8.352 1.00 96.19 120 ALA A O 1
ATOM 1006 N N . LEU A 1 121 ? -16.427 3.460 8.863 1.00 95.62 121 LEU A N 1
ATOM 1007 C CA . LEU A 1 121 ? -16.718 3.641 10.290 1.00 95.62 121 LEU A CA 1
ATOM 1008 C C . LEU A 1 121 ? -17.898 4.596 10.514 1.00 95.62 121 LEU A C 1
ATOM 1010 O O . LEU A 1 121 ? -18.795 4.289 11.303 1.00 95.62 121 LEU A O 1
ATOM 1014 N N . ASN A 1 122 ? -17.936 5.709 9.777 1.00 94.25 122 ASN A N 1
ATOM 1015 C CA . ASN A 1 122 ? -19.011 6.700 9.839 1.00 94.25 122 ASN A CA 1
ATOM 1016 C C . ASN A 1 122 ? -20.358 6.093 9.428 1.00 94.25 122 ASN A C 1
ATOM 1018 O O . ASN A 1 122 ? -21.345 6.244 10.148 1.00 94.25 122 ASN A O 1
ATOM 1022 N N . LYS A 1 123 ? -20.396 5.330 8.328 1.00 94.12 123 LYS A N 1
ATOM 1023 C CA . LYS A 1 123 ? -21.606 4.620 7.865 1.00 94.12 123 LYS A CA 1
ATOM 1024 C C . LYS A 1 123 ? -22.147 3.626 8.894 1.00 94.12 123 LYS A C 1
ATOM 1026 O O . LYS A 1 123 ? -23.344 3.361 8.921 1.00 94.12 123 LYS A O 1
ATOM 1031 N N . LYS A 1 124 ? -21.276 3.065 9.734 1.00 90.56 124 LYS A N 1
ATOM 1032 C CA . LYS A 1 124 ? -21.638 2.126 10.805 1.00 90.56 124 LYS A CA 1
ATOM 1033 C C . LYS A 1 124 ? -21.893 2.806 12.152 1.00 90.56 124 LYS A C 1
ATOM 1035 O O . LYS A 1 124 ? -22.239 2.119 13.107 1.00 90.56 124 LYS A O 1
ATOM 1040 N N . GLY A 1 125 ? -21.745 4.130 12.238 1.00 90.44 125 GLY A N 1
ATOM 1041 C CA . GLY A 1 125 ? -21.970 4.892 13.466 1.00 90.44 125 GLY A CA 1
ATOM 1042 C C . GLY A 1 125 ? -20.944 4.614 14.570 1.00 90.44 125 GLY A C 1
ATOM 1043 O O . GLY A 1 125 ? -21.250 4.811 15.746 1.00 90.44 125 GLY A O 1
ATOM 1044 N N . VAL A 1 126 ? -19.737 4.152 14.226 1.00 89.81 126 VAL A N 1
ATOM 1045 C CA . VAL A 1 126 ? -18.679 3.866 15.207 1.00 89.81 126 VAL A CA 1
ATOM 1046 C C . VAL A 1 126 ? -18.064 5.186 15.677 1.00 89.81 126 VAL A C 1
ATOM 1048 O O . VAL A 1 126 ? -17.345 5.843 14.930 1.00 89.81 126 VAL A O 1
ATOM 1051 N N . LYS A 1 127 ? -18.351 5.590 16.920 1.00 83.81 127 LYS A N 1
ATOM 1052 C CA . LYS A 1 127 ? -17.946 6.906 17.458 1.00 83.81 127 LYS A CA 1
ATOM 1053 C C . LYS A 1 127 ? -16.584 6.923 18.154 1.00 83.81 127 LYS A C 1
ATOM 1055 O O . LYS A 1 127 ? -15.954 7.971 18.217 1.00 83.81 127 LYS A O 1
ATOM 1060 N N . SER A 1 128 ? -16.143 5.788 18.691 1.00 89.12 128 SER A N 1
ATOM 1061 C CA . SER A 1 128 ? -14.863 5.658 19.391 1.00 89.12 128 SER A CA 1
ATOM 1062 C C . SER A 1 128 ? -14.085 4.502 18.787 1.00 89.12 128 SER A C 1
ATOM 1064 O O . SER A 1 128 ? -14.534 3.358 18.831 1.00 89.12 128 SER A O 1
ATOM 1066 N N . TYR A 1 129 ? -12.946 4.811 18.176 1.00 93.62 129 TYR A N 1
ATOM 1067 C CA . TYR A 1 129 ? -12.087 3.827 17.537 1.00 93.62 129 TYR A CA 1
ATOM 1068 C C . TYR A 1 129 ? -10.627 4.263 17.583 1.00 93.62 129 TYR A C 1
ATOM 1070 O O . TYR A 1 129 ? -10.302 5.451 17.594 1.00 93.62 129 TYR A O 1
ATOM 1078 N N . LYS A 1 130 ? -9.731 3.277 17.560 1.00 95.19 130 LYS A N 1
ATOM 1079 C CA . LYS A 1 130 ? -8.297 3.496 17.404 1.00 95.19 130 LYS A CA 1
ATOM 1080 C C . LYS A 1 130 ? -7.864 2.956 16.052 1.00 95.19 130 LYS A C 1
ATOM 1082 O O . LYS A 1 130 ? -7.838 1.744 15.856 1.00 95.19 130 LYS A O 1
ATOM 1087 N N . ILE A 1 131 ? -7.518 3.862 15.142 1.00 96.69 131 ILE A N 1
ATOM 1088 C CA . ILE A 1 131 ? -6.903 3.494 13.865 1.00 96.69 131 ILE A CA 1
ATOM 1089 C C . ILE A 1 131 ? -5.540 2.873 14.155 1.00 96.69 131 ILE A C 1
ATOM 1091 O O . ILE A 1 131 ? -4.734 3.415 14.917 1.00 96.69 131 ILE A O 1
ATOM 1095 N N . LYS A 1 132 ? -5.285 1.740 13.516 1.00 96.31 132 LYS A N 1
ATOM 1096 C CA . LYS A 1 132 ? -4.004 1.052 13.517 1.00 96.31 132 LYS A CA 1
ATOM 1097 C C . LYS A 1 132 ? -3.493 0.906 12.089 1.00 96.31 132 LYS A C 1
ATOM 1099 O O . LYS A 1 132 ? -4.269 0.893 11.135 1.00 96.31 132 LYS A O 1
ATOM 1104 N N . VAL A 1 133 ? -2.174 0.790 11.971 1.00 96.62 133 VAL A N 1
ATOM 1105 C CA . VAL A 1 133 ? -1.466 0.648 10.697 1.00 96.62 133 VAL A CA 1
ATOM 1106 C C . VAL A 1 133 ? -0.663 -0.647 10.716 1.00 96.62 133 VAL A C 1
ATOM 1108 O O . VAL A 1 133 ? 0.011 -0.943 11.706 1.00 96.62 133 VAL A O 1
ATOM 1111 N N . LEU A 1 134 ? -0.736 -1.397 9.620 1.00 94.81 134 LEU A N 1
ATOM 1112 C CA . LEU A 1 134 ? 0.098 -2.559 9.319 1.00 94.81 134 LEU A CA 1
ATOM 1113 C C . LEU A 1 134 ? 0.920 -2.289 8.063 1.00 94.81 134 LEU A C 1
ATOM 1115 O O . LEU A 1 134 ? 0.561 -1.440 7.244 1.00 94.81 134 LEU A O 1
ATOM 1119 N N . ASN A 1 135 ? 2.002 -3.043 7.906 1.00 92.81 135 ASN A N 1
ATOM 1120 C CA . ASN A 1 135 ? 2.710 -3.135 6.643 1.00 92.81 135 ASN A CA 1
ATOM 1121 C C . ASN A 1 135 ? 2.097 -4.276 5.819 1.00 92.81 135 ASN A C 1
ATOM 1123 O O . ASN A 1 135 ? 2.049 -5.419 6.267 1.00 92.81 135 ASN A O 1
ATOM 1127 N N . PHE A 1 136 ? 1.624 -3.971 4.613 1.00 92.62 136 PHE A N 1
ATOM 1128 C CA . PHE A 1 136 ? 0.970 -4.927 3.718 1.00 92.62 136 PHE A CA 1
ATOM 1129 C C . PHE A 1 136 ? 1.841 -6.152 3.432 1.00 92.62 136 PHE A C 1
ATOM 1131 O O . PHE A 1 136 ? 1.343 -7.268 3.330 1.00 92.62 136 PHE A O 1
ATOM 1138 N N . VAL A 1 137 ? 3.152 -5.943 3.318 1.00 87.31 137 VAL A N 1
ATOM 1139 C CA . VAL A 1 137 ? 4.109 -7.010 3.014 1.00 87.31 137 VAL A CA 1
ATOM 1140 C C . VAL A 1 137 ? 4.148 -8.055 4.130 1.00 87.31 137 VAL A C 1
ATOM 1142 O O . VAL A 1 137 ? 4.148 -9.250 3.840 1.00 87.31 137 VAL A O 1
ATOM 1145 N N . ASP A 1 138 ? 4.080 -7.622 5.388 1.00 88.00 138 ASP A N 1
ATOM 1146 C CA . ASP A 1 138 ? 4.085 -8.522 6.545 1.00 88.00 138 ASP A CA 1
ATOM 1147 C C . ASP A 1 138 ? 2.838 -9.419 6.552 1.00 88.00 138 ASP A C 1
ATOM 1149 O O . ASP A 1 138 ? 2.909 -10.570 6.969 1.00 88.00 138 ASP A O 1
ATOM 1153 N N . LEU A 1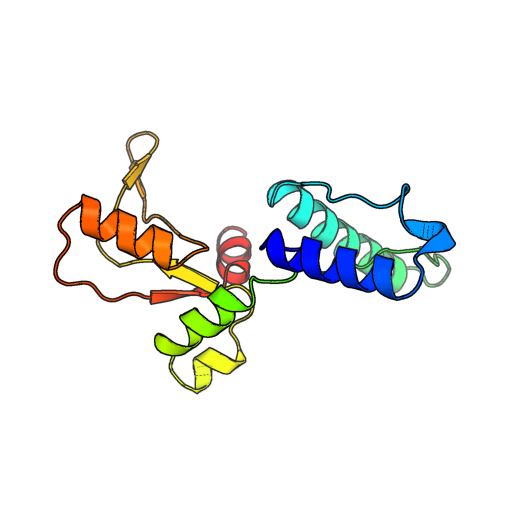 139 ? 1.708 -8.922 6.033 1.00 86.56 139 LEU A N 1
ATOM 1154 C CA . LEU A 1 139 ? 0.457 -9.681 5.923 1.00 86.56 139 LEU A CA 1
ATOM 1155 C C . LEU A 1 139 ? 0.501 -10.765 4.847 1.00 86.56 139 LEU A C 1
ATOM 1157 O O . LEU A 1 139 ? -0.175 -11.780 4.975 1.00 86.56 139 LEU A O 1
ATOM 1161 N N . ILE A 1 140 ? 1.276 -10.560 3.781 1.00 82.88 140 ILE A N 1
ATOM 1162 C CA . ILE A 1 140 ? 1.444 -11.575 2.736 1.00 82.88 140 ILE A CA 1
ATOM 1163 C C . ILE A 1 140 ? 2.335 -12.707 3.249 1.00 82.88 140 ILE A C 1
ATOM 1165 O O . ILE A 1 140 ? 2.062 -13.877 2.992 1.00 82.88 140 ILE A O 1
ATOM 1169 N N . PHE A 1 141 ? 3.409 -12.370 3.964 1.00 72.44 141 PHE A N 1
ATOM 1170 C CA . PHE A 1 141 ? 4.381 -13.361 4.421 1.00 72.44 141 PHE A CA 1
ATOM 1171 C C . PHE A 1 141 ? 3.984 -14.070 5.719 1.00 72.44 141 PHE A C 1
ATOM 1173 O O . PHE A 1 141 ? 4.456 -15.180 5.948 1.00 72.44 141 PHE A O 1
ATOM 1180 N N . SER A 1 142 ? 3.091 -13.497 6.530 1.00 65.00 142 SER A N 1
ATOM 1181 C CA . SER A 1 142 ? 2.583 -14.146 7.747 1.00 65.00 142 SER A CA 1
ATOM 1182 C C . SER A 1 142 ? 1.623 -15.309 7.483 1.00 65.00 142 SER A C 1
ATOM 1184 O O . SER A 1 142 ? 1.454 -16.153 8.353 1.00 65.00 142 SER A O 1
ATOM 1186 N N . VAL A 1 143 ? 1.017 -15.381 6.293 1.00 51.38 143 VAL A N 1
ATOM 1187 C CA . VAL A 1 143 ? 0.100 -16.466 5.885 1.00 51.38 143 VAL A CA 1
ATOM 1188 C C . VAL A 1 143 ? 0.852 -17.638 5.225 1.00 51.38 143 VAL A C 1
ATOM 1190 O O . VAL A 1 143 ? 0.273 -18.688 4.968 1.00 51.38 143 VAL A O 1
ATOM 1193 N N . CYS A 1 144 ? 2.150 -17.476 4.955 1.00 36.47 144 CYS A N 1
ATOM 1194 C CA . CYS A 1 144 ? 3.002 -18.479 4.305 1.00 36.47 144 CYS A CA 1
ATOM 1195 C C . CYS A 1 144 ? 3.872 -19.294 5.288 1.00 36.47 144 CYS A C 1
ATOM 1197 O O . CYS A 1 144 ? 4.811 -19.953 4.837 1.00 36.47 144 CYS A O 1
ATOM 1199 N N . GLN A 1 145 ? 3.598 -19.223 6.595 1.00 34.66 145 GLN A N 1
ATOM 1200 C CA . GLN A 1 145 ? 4.193 -20.071 7.640 1.00 34.66 145 GLN A CA 1
ATOM 1201 C C . GLN A 1 145 ? 3.159 -21.075 8.142 1.00 34.66 145 GLN A C 1
ATOM 1203 O O . GLN A 1 145 ? 3.563 -22.232 8.384 1.00 34.66 145 GLN A O 1
#

Secondary structure (DSSP, 8-state):
-BSSHHHHHHHHHHHHHHSHHHHTTT-------HHHHHHHHHHHHHHHHHHHH-TT----------B--HHHHHHHTTSS-HHHHTT-SSEEEEETT--EEETTEEE---BSSHHHHHHHHHHTT--S--EEEEEHHHHHHGGG-

Sequence (145 aa):
MFLCPNEAENMLNEIIKSNGMQNRNNIKLYNINMQKAYELIKEFMHLKKLESQNSDIKNNIVYWKLIPSKRQAQNALVFLSYKKKSELIFPVFYVDGFYVNKDRANIIPLFFDIEDLRDALNKKGVKSYKIKVLNFVDLIFSVCQ

Radius of gyration: 19.4 Å; chains: 1; bounding box: 49×37×49 Å

pLDDT: mean 88.74, std 10.85, range [34.66, 98.12]

Organism: Plasmodium yoelii yoelii (NCBI:txid73239)